Protein AF-A0A3C2BX05-F1 (afdb_monomer_lite)

Foldseek 3Di:
DDFPQVVCCVVPVDDDQVPGDGDDPVLVVVLVVQCVVPVDNVSNPPPPDPPD

pLDDT: mean 88.53, std 8.27, range [55.69, 95.62]

Secondary structure (DSSP, 8-state):
---HHHHHHHHHS---GGG-SS--HHHHHHHHHHHHHH--GGG--SSSS---

Structure (mmCIF, N/CA/C/O backbone):
data_AF-A0A3C2BX05-F1
#
_entry.id   AF-A0A3C2BX05-F1
#
loop_
_atom_site.group_PDB
_atom_site.id
_atom_site.type_symbol
_atom_site.label_atom_id
_atom_site.label_alt_id
_atom_site.label_comp_id
_atom_site.label_asym_id
_atom_site.label_entity_id
_atom_site.label_seq_id
_atom_site.pdbx_PDB_ins_code
_atom_site.Cartn_x
_atom_site.Cartn_y
_atom_site.Cartn_z
_atom_site.occupancy
_atom_site.B_iso_or_equiv
_atom_site.auth_seq_id
_atom_site.auth_comp_id
_atom_site.auth_asym_id
_atom_site.auth_atom_id
_atom_site.pdbx_PDB_model_num
ATOM 1 N N . ALA A 1 1 ? -10.108 -6.551 -5.776 1.00 73.19 1 ALA A N 1
ATOM 2 C CA . ALA A 1 1 ? -8.992 -7.177 -5.029 1.00 73.19 1 ALA A CA 1
ATOM 3 C C . ALA A 1 1 ? -9.383 -7.361 -3.562 1.00 73.19 1 ALA A C 1
ATOM 5 O O . ALA A 1 1 ? -10.390 -6.798 -3.150 1.00 73.19 1 ALA A O 1
ATOM 6 N N . VAL A 1 2 ? -8.629 -8.148 -2.789 1.00 84.25 2 VAL A N 1
ATOM 7 C CA . VAL A 1 2 ? -8.778 -8.222 -1.322 1.00 84.25 2 VAL A CA 1
ATOM 8 C C . VAL A 1 2 ? -7.764 -7.269 -0.688 1.00 84.25 2 VAL A C 1
ATOM 10 O O . VAL A 1 2 ? -6.581 -7.348 -1.030 1.00 84.25 2 VAL A O 1
ATOM 13 N N . GLY A 1 3 ? -8.242 -6.387 0.190 1.00 89.44 3 GLY A N 1
ATOM 14 C CA . GLY A 1 3 ? -7.459 -5.466 1.017 1.00 89.44 3 GLY A CA 1
ATOM 15 C C . GLY A 1 3 ? -8.106 -5.306 2.394 1.00 89.44 3 GLY A C 1
ATOM 16 O O . GLY A 1 3 ? -9.184 -5.863 2.635 1.00 89.44 3 GLY A O 1
ATOM 17 N N . ASP A 1 4 ? -7.439 -4.586 3.291 1.00 92.50 4 ASP A N 1
ATOM 18 C CA . ASP A 1 4 ? -7.868 -4.440 4.686 1.00 92.50 4 ASP A CA 1
ATOM 19 C C . ASP A 1 4 ? -9.198 -3.689 4.800 1.00 92.50 4 ASP A C 1
ATOM 21 O O . ASP A 1 4 ? -10.035 -4.052 5.620 1.00 92.50 4 ASP A O 1
ATOM 25 N N . ASP A 1 5 ? -9.435 -2.726 3.908 1.00 92.38 5 ASP A N 1
ATOM 26 C CA . ASP A 1 5 ? -10.726 -2.062 3.699 1.00 92.38 5 ASP A CA 1
ATOM 27 C C . ASP A 1 5 ? -11.866 -3.073 3.521 1.00 92.38 5 ASP A C 1
ATOM 29 O O . ASP A 1 5 ? -12.875 -3.036 4.218 1.00 92.38 5 ASP A O 1
ATOM 33 N N . ARG A 1 6 ? -11.682 -4.036 2.620 1.00 92.06 6 ARG A N 1
ATOM 34 C CA . ARG A 1 6 ? -12.707 -5.015 2.266 1.00 92.06 6 ARG A CA 1
ATOM 35 C C . ARG A 1 6 ? -12.898 -6.066 3.354 1.00 92.06 6 ARG A C 1
ATOM 37 O O . ARG A 1 6 ? -14.005 -6.577 3.503 1.00 92.06 6 ARG A O 1
ATOM 44 N N . ILE A 1 7 ? -11.838 -6.399 4.089 1.00 91.88 7 ILE A N 1
ATOM 45 C CA . ILE A 1 7 ? -11.905 -7.312 5.238 1.00 91.88 7 ILE A CA 1
ATOM 46 C C . ILE A 1 7 ?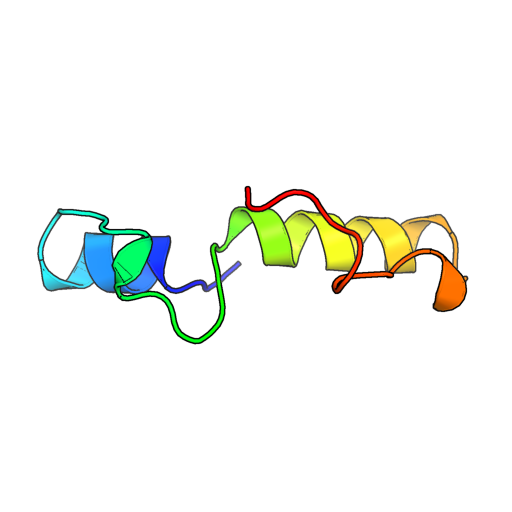 -12.655 -6.646 6.392 1.00 91.88 7 ILE A C 1
ATOM 48 O O . ILE A 1 7 ? -13.552 -7.265 6.959 1.00 91.88 7 ILE A O 1
ATOM 52 N N . GLN A 1 8 ? -12.319 -5.397 6.718 1.00 94.56 8 GLN A N 1
ATOM 53 C CA . GLN A 1 8 ? -12.977 -4.654 7.790 1.00 94.56 8 GLN A CA 1
ATOM 54 C C . GLN A 1 8 ? -14.449 -4.393 7.458 1.00 94.56 8 GLN A C 1
ATOM 56 O O . GLN A 1 8 ? -15.311 -4.741 8.257 1.00 94.56 8 GLN A O 1
ATOM 61 N N . GLU A 1 9 ? -14.762 -3.931 6.246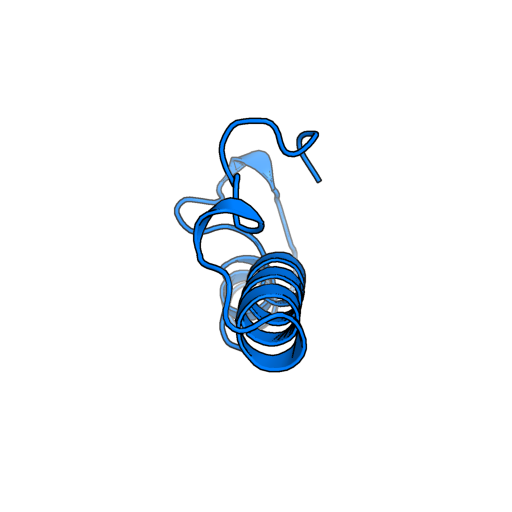 1.00 93.81 9 GLU A N 1
ATOM 62 C CA . GLU A 1 9 ? -16.148 -3.741 5.799 1.00 93.81 9 GLU A CA 1
ATOM 63 C C . GLU A 1 9 ? -16.977 -5.030 5.952 1.00 93.81 9 GLU A C 1
ATOM 65 O O . GLU A 1 9 ? -18.089 -5.006 6.470 1.00 93.81 9 GLU A O 1
ATOM 70 N N . ALA A 1 10 ? -16.420 -6.185 5.571 1.00 94.06 10 ALA A N 1
ATOM 71 C CA . ALA A 1 10 ? -17.114 -7.467 5.688 1.00 94.06 10 ALA A CA 1
ATOM 72 C C . ALA A 1 10 ? -17.248 -7.974 7.138 1.00 94.06 10 ALA A C 1
ATOM 74 O O . ALA A 1 10 ? -18.181 -8.720 7.433 1.00 94.06 10 ALA A O 1
ATOM 75 N N . ALA A 1 11 ? -16.316 -7.617 8.025 1.00 94.31 11 ALA A N 1
ATOM 76 C CA . ALA A 1 11 ? -16.268 -8.110 9.401 1.00 94.31 11 ALA A CA 1
ATOM 77 C C . ALA A 1 11 ? -17.009 -7.209 10.401 1.00 94.31 11 ALA A C 1
ATOM 79 O O . ALA A 1 11 ? -17.635 -7.713 11.332 1.00 94.31 11 ALA A O 1
ATOM 80 N N . THR A 1 12 ? -16.915 -5.890 10.235 1.00 93.12 12 THR A N 1
ATOM 81 C CA . THR A 1 12 ? -17.400 -4.885 11.194 1.00 93.12 12 THR A CA 1
ATOM 82 C C . THR A 1 12 ? -18.348 -3.862 10.569 1.00 93.12 12 THR A C 1
ATOM 84 O O . THR A 1 12 ? -19.029 -3.155 11.309 1.00 93.12 12 THR A O 1
ATOM 87 N N . GLY A 1 13 ? -18.416 -3.774 9.235 1.00 93.88 13 GLY A N 1
ATOM 88 C CA . GLY A 1 13 ? -19.201 -2.757 8.523 1.00 93.88 13 GLY A CA 1
ATOM 89 C C . GLY A 1 13 ? -18.614 -1.345 8.606 1.00 93.88 13 GLY A C 1
ATOM 90 O O . GLY A 1 13 ? -19.323 -0.375 8.347 1.00 93.88 13 GLY A O 1
ATOM 91 N N . GLN A 1 14 ? -17.356 -1.209 9.033 1.00 93.44 14 GLN A N 1
ATOM 92 C CA . GLN A 1 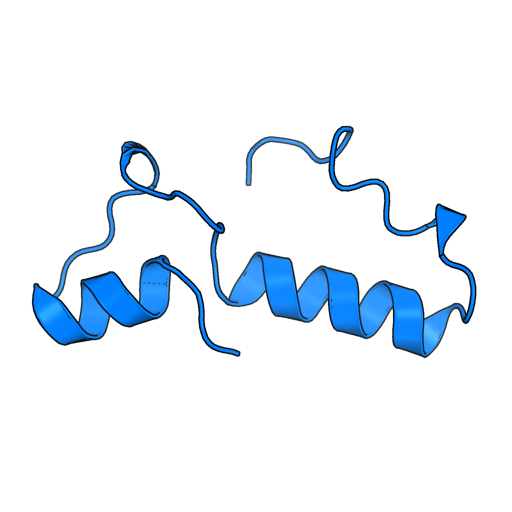14 ? -16.647 0.068 9.106 1.00 93.44 14 GLN A CA 1
ATOM 93 C C . GLN A 1 14 ? -15.195 -0.104 8.669 1.00 93.44 14 GLN A C 1
ATOM 95 O O . GLN A 1 14 ? -14.600 -1.152 8.904 1.00 93.44 14 GLN A O 1
ATOM 100 N N . VAL A 1 15 ? -14.609 0.952 8.104 1.00 93.44 15 VAL A N 1
ATOM 101 C CA . VAL A 1 15 ? -13.215 0.977 7.645 1.00 93.44 15 VAL A CA 1
ATOM 102 C C . VAL A 1 15 ? -12.423 2.033 8.419 1.00 93.44 15 VAL A C 1
ATOM 104 O O . VAL A 1 15 ? -12.821 3.194 8.469 1.00 93.44 15 VAL A O 1
ATOM 107 N N . SER A 1 16 ? -11.292 1.630 9.003 1.00 93.12 16 SER A N 1
ATOM 108 C CA . SER A 1 16 ? -10.326 2.477 9.715 1.00 93.12 16 SER A CA 1
ATOM 109 C C . SER A 1 16 ? -8.921 2.250 9.137 1.00 93.12 16 SER A C 1
ATOM 111 O O . SER A 1 16 ? -8.333 1.179 9.353 1.00 93.12 16 SER A O 1
ATOM 113 N N . PRO A 1 17 ? -8.382 3.230 8.386 1.00 89.00 17 PRO A N 1
ATOM 114 C CA . PRO A 1 17 ? -7.051 3.153 7.784 1.00 89.00 17 PRO A CA 1
ATOM 115 C C . PRO A 1 17 ? -5.903 2.989 8.777 1.00 89.00 17 PRO A C 1
ATOM 117 O O . PRO A 1 17 ? -4.881 2.384 8.467 1.00 89.00 17 PRO A O 1
ATOM 120 N N . GLU A 1 18 ? -6.080 3.480 9.998 1.00 88.31 18 GLU A N 1
ATOM 121 C CA . GLU A 1 18 ? -5.088 3.443 11.074 1.00 88.31 18 GLU A CA 1
ATOM 122 C C . GLU A 1 18 ? -4.788 2.010 11.538 1.00 88.31 18 GLU A C 1
ATOM 124 O O . GLU A 1 18 ? -3.736 1.750 12.119 1.00 88.31 18 GLU A O 1
ATOM 129 N N . ALA A 1 19 ? -5.708 1.078 11.275 1.00 89.00 19 ALA A N 1
ATOM 130 C CA . ALA A 1 19 ? -5.582 -0.338 11.602 1.00 89.00 19 ALA A CA 1
ATOM 131 C C . ALA A 1 19 ? -5.113 -1.201 10.414 1.00 89.00 19 ALA A C 1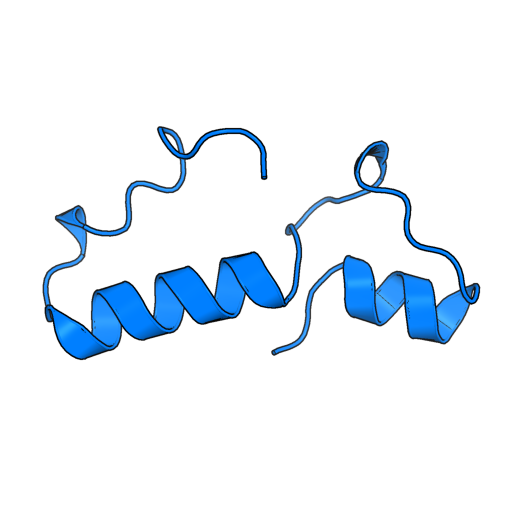
ATOM 133 O O . ALA A 1 19 ? -5.109 -2.431 10.514 1.00 89.00 19 ALA A O 1
ATOM 134 N N . TRP A 1 20 ? -4.759 -0.598 9.275 1.00 91.56 20 TRP A N 1
ATOM 135 C CA . TRP A 1 20 ? -4.295 -1.345 8.107 1.00 91.56 20 TRP A CA 1
ATOM 136 C C . TRP A 1 20 ? -2.879 -1.894 8.309 1.00 91.56 20 TRP A C 1
ATOM 138 O O . TRP A 1 20 ? -1.986 -1.243 8.843 1.00 91.56 20 TRP A O 1
ATOM 148 N N . THR A 1 21 ? -2.676 -3.118 7.839 1.00 88.69 21 THR A N 1
ATOM 149 C CA . THR A 1 21 ? -1.404 -3.855 7.850 1.00 88.69 21 THR A CA 1
ATOM 150 C C . THR A 1 21 ? -0.905 -4.163 6.436 1.00 88.69 21 THR A C 1
ATOM 152 O O . THR A 1 21 ? 0.296 -4.306 6.224 1.00 88.69 21 THR A O 1
ATOM 155 N N . HIS A 1 22 ? -1.808 -4.228 5.454 1.00 86.94 22 HIS A N 1
ATOM 156 C CA . HIS A 1 22 ? -1.538 -4.560 4.054 1.00 86.94 22 HIS A CA 1
ATOM 157 C C . HIS A 1 22 ? -2.114 -3.537 3.060 1.00 86.94 22 HIS A C 1
ATOM 159 O O . HIS A 1 22 ? -1.895 -3.688 1.853 1.00 86.94 22 HIS A O 1
ATOM 165 N N . GLY A 1 23 ? -2.841 -2.526 3.547 1.00 88.62 23 GLY A N 1
ATOM 166 C CA . GLY A 1 23 ? -3.417 -1.450 2.741 1.00 88.62 23 GLY A CA 1
ATOM 167 C C . GLY A 1 23 ? -4.765 -1.797 2.105 1.00 88.62 23 GLY A C 1
ATOM 168 O O . GLY A 1 23 ? -5.337 -2.871 2.321 1.00 88.62 23 GLY A O 1
ATOM 169 N N . SER A 1 24 ? -5.291 -0.869 1.307 1.00 92.69 24 SER A N 1
ATOM 170 C CA . SER A 1 24 ? -6.615 -0.995 0.696 1.00 92.69 24 SER A CA 1
ATOM 171 C C . SER A 1 24 ? -6.620 -1.882 -0.553 1.00 92.69 24 SER A C 1
ATOM 173 O O . SER A 1 24 ? -5.615 -2.102 -1.244 1.00 92.69 24 SER A O 1
ATOM 175 N N . SER A 1 25 ? -7.801 -2.389 -0.890 1.00 92.75 25 SER A N 1
ATOM 176 C CA . SER A 1 25 ? -8.034 -3.150 -2.109 1.00 92.75 25 SER A CA 1
ATOM 177 C C . SER A 1 25 ? -7.814 -2.304 -3.366 1.00 92.75 25 SER A C 1
ATOM 179 O O . SER A 1 25 ? -7.437 -2.845 -4.410 1.00 92.75 25 SER A O 1
ATOM 181 N N . GLU A 1 26 ? -8.021 -0.989 -3.284 1.00 91.50 26 GLU A N 1
ATOM 182 C CA . GLU A 1 26 ? -7.747 -0.032 -4.357 1.00 91.50 26 GLU A CA 1
ATOM 183 C C . GLU A 1 26 ? -6.244 0.127 -4.599 1.00 91.50 26 GLU A C 1
ATOM 185 O O . GLU A 1 26 ? -5.794 -0.018 -5.737 1.00 91.50 26 GLU A O 1
ATOM 190 N N . GLN A 1 27 ? -5.453 0.328 -3.540 1.00 90.88 27 GLN A N 1
ATOM 191 C CA . GLN A 1 27 ? -3.993 0.426 -3.635 1.00 90.88 27 GLN A CA 1
ATOM 192 C C . GLN A 1 27 ? -3.413 -0.805 -4.346 1.00 90.88 27 GLN A C 1
ATOM 194 O O . GLN A 1 27 ? -2.616 -0.686 -5.276 1.00 90.88 27 GLN A O 1
ATOM 199 N N . ARG A 1 28 ? -3.884 -2.004 -3.987 1.00 91.56 28 ARG A N 1
ATOM 200 C CA . ARG A 1 28 ? -3.469 -3.258 -4.638 1.00 91.56 28 ARG A CA 1
ATOM 201 C C . ARG A 1 28 ? -3.833 -3.322 -6.119 1.00 91.56 28 ARG A C 1
ATOM 203 O O . ARG A 1 28 ? -3.027 -3.791 -6.919 1.00 91.56 28 ARG A O 1
ATOM 210 N N . GLN A 1 29 ? -5.028 -2.865 -6.489 1.00 92.44 29 GLN A N 1
ATOM 211 C CA . GLN A 1 29 ? -5.443 -2.815 -7.895 1.00 92.44 29 GLN A CA 1
ATOM 212 C C . GLN A 1 29 ? -4.569 -1.853 -8.689 1.00 92.44 29 GLN A C 1
ATOM 214 O O . GLN A 1 29 ? -4.085 -2.227 -9.754 1.00 92.44 29 GLN A O 1
ATOM 219 N N . LYS A 1 30 ? -4.313 -0.658 -8.151 1.00 91.75 30 LYS A N 1
ATOM 220 C 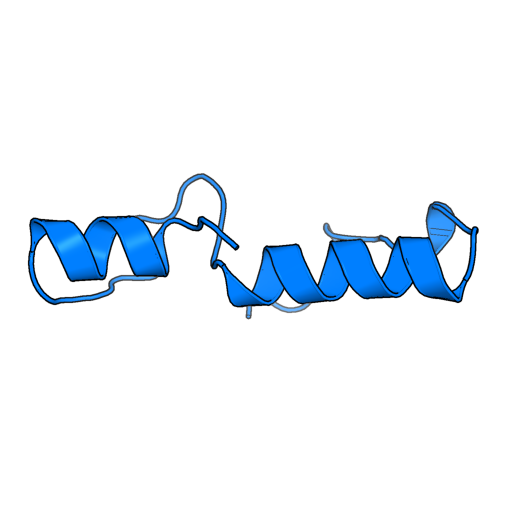CA . LYS A 1 30 ? -3.445 0.339 -8.778 1.00 91.75 30 LYS A CA 1
ATOM 221 C C . LYS A 1 30 ? -2.075 -0.250 -9.107 1.00 91.75 30 LYS A C 1
ATOM 223 O O . LYS A 1 30 ? -1.678 -0.219 -10.264 1.00 91.75 30 LYS A O 1
ATOM 228 N N . TRP A 1 31 ? -1.388 -0.843 -8.131 1.00 91.25 31 TRP A N 1
ATOM 229 C CA . TRP A 1 31 ? -0.041 -1.386 -8.353 1.00 91.25 31 TRP A CA 1
ATOM 230 C C . TRP A 1 31 ? -0.017 -2.578 -9.302 1.00 91.25 31 TRP A C 1
ATOM 232 O O . TRP A 1 31 ? 0.892 -2.688 -10.125 1.00 91.25 31 TRP A O 1
ATOM 242 N N . PHE A 1 32 ? -1.039 -3.434 -9.236 1.00 91.38 32 PHE A N 1
ATOM 243 C CA . PHE A 1 32 ? -1.197 -4.511 -10.204 1.00 91.38 32 PHE A CA 1
ATOM 244 C C . PHE A 1 32 ? -1.325 -3.964 -11.630 1.00 91.38 32 PHE A C 1
ATOM 246 O O . PHE A 1 32 ? -0.605 -4.408 -12.522 1.00 91.38 32 PHE A O 1
ATOM 253 N N . TYR A 1 33 ? -2.200 -2.978 -11.846 1.00 93.12 33 TYR A N 1
ATOM 254 C CA . TYR A 1 33 ? -2.392 -2.382 -13.166 1.00 93.12 33 TYR A CA 1
ATOM 255 C C . TYR A 1 33 ? -1.163 -1.620 -13.651 1.00 93.12 33 TYR A C 1
ATOM 257 O O . TYR A 1 33 ? -0.816 -1.772 -14.817 1.00 93.12 33 TYR A O 1
ATOM 265 N N . THR A 1 34 ? -0.475 -0.871 -12.783 1.00 92.62 34 THR A N 1
ATOM 266 C CA . THR A 1 34 ? 0.772 -0.180 -13.137 1.00 92.62 34 THR A CA 1
ATOM 267 C C . THR A 1 34 ? 1.790 -1.167 -13.696 1.00 92.62 34 THR A C 1
ATOM 269 O O . THR A 1 34 ? 2.211 -1.016 -14.838 1.00 92.62 34 THR A O 1
ATOM 272 N N . GLY A 1 35 ? 2.124 -2.222 -12.946 1.00 93.00 35 GLY A N 1
ATOM 273 C CA . GLY A 1 35 ? 3.090 -3.221 -13.408 1.00 93.00 35 GLY A CA 1
ATOM 274 C C . GLY A 1 35 ? 2.620 -3.972 -14.656 1.00 93.00 35 GLY A C 1
ATOM 275 O O . GLY A 1 35 ? 3.414 -4.227 -15.557 1.00 93.00 35 GLY A O 1
ATOM 276 N N . TYR A 1 36 ? 1.323 -4.286 -14.746 1.00 94.62 36 TYR A N 1
ATOM 277 C CA . TYR A 1 36 ? 0.747 -4.955 -15.914 1.00 94.62 36 TYR A CA 1
ATOM 278 C C . TYR A 1 36 ? 0.819 -4.101 -17.189 1.00 94.62 36 TYR A C 1
ATOM 280 O O . TYR A 1 36 ? 1.097 -4.626 -18.263 1.00 94.62 36 TYR A O 1
ATOM 288 N N . GLN A 1 37 ? 0.570 -2.794 -17.083 1.00 95.62 37 GLN A N 1
ATOM 289 C CA . GLN A 1 37 ? 0.554 -1.879 -18.225 1.00 95.62 37 GLN A CA 1
ATOM 290 C C . GLN A 1 37 ? 1.955 -1.477 -18.681 1.00 95.62 37 GLN A C 1
ATOM 292 O O . GLN A 1 37 ? 2.181 -1.330 -19.880 1.00 95.62 37 GLN A O 1
ATOM 297 N N . THR A 1 38 ? 2.885 -1.272 -17.748 1.00 94.81 38 THR A N 1
ATOM 298 C CA . THR A 1 38 ? 4.236 -0.793 -18.074 1.00 94.81 38 THR A CA 1
ATOM 299 C C . THR A 1 38 ? 5.208 -1.934 -18.349 1.00 94.81 38 THR A C 1
ATOM 301 O O . THR A 1 38 ? 6.172 -1.743 -19.086 1.00 94.81 38 THR A O 1
ATOM 304 N N . GLY A 1 39 ? 4.996 -3.106 -17.738 1.00 94.06 39 GLY A N 1
ATOM 305 C CA . GLY A 1 39 ? 5.988 -4.182 -17.697 1.00 94.06 39 GLY A CA 1
ATOM 306 C C . GLY A 1 39 ? 7.262 -3.820 -16.919 1.00 94.06 39 GLY A C 1
ATOM 307 O O . GLY A 1 39 ? 8.212 -4.599 -16.917 1.00 94.06 39 GLY A O 1
ATOM 308 N N . ASP A 1 40 ? 7.294 -2.656 -16.263 1.00 91.25 40 ASP A N 1
ATOM 309 C CA . ASP A 1 40 ? 8.447 -2.115 -15.544 1.00 91.25 40 ASP A CA 1
ATOM 310 C C . ASP A 1 40 ? 8.149 -2.052 -14.044 1.00 91.25 40 ASP A C 1
ATOM 312 O O . ASP A 1 40 ? 7.329 -1.255 -13.580 1.00 91.25 40 ASP A O 1
ATOM 316 N N . ILE A 1 41 ? 8.852 -2.888 -13.277 1.00 87.06 41 ILE A N 1
ATOM 317 C CA . ILE A 1 41 ? 8.712 -2.973 -11.819 1.00 87.06 41 ILE A CA 1
ATOM 318 C C . ILE A 1 41 ? 9.174 -1.699 -11.104 1.00 87.06 41 ILE A C 1
ATOM 320 O O . ILE A 1 41 ? 8.697 -1.413 -10.008 1.00 87.06 41 ILE A O 1
ATOM 324 N N . ASN A 1 42 ? 10.049 -0.899 -11.723 1.00 90.12 42 ASN A N 1
ATOM 325 C CA . ASN A 1 42 ? 10.538 0.343 -11.122 1.00 90.12 42 ASN A CA 1
ATOM 326 C C . ASN A 1 42 ? 9.445 1.422 -11.043 1.00 90.12 42 ASN A C 1
ATOM 328 O O . ASN A 1 42 ? 9.597 2.391 -10.307 1.00 90.12 42 ASN A O 1
ATOM 332 N N . GLN A 1 43 ? 8.326 1.244 -11.756 1.00 87.69 43 GLN A N 1
ATOM 333 C CA . GLN A 1 43 ? 7.148 2.114 -11.658 1.00 87.69 43 GLN A CA 1
ATOM 334 C C . GLN A 1 43 ? 6.276 1.803 -10.427 1.00 87.69 43 GLN A C 1
ATOM 336 O O . GLN A 1 43 ? 5.354 2.558 -10.117 1.00 87.69 43 GLN A O 1
ATOM 341 N N . CYS A 1 44 ? 6.545 0.703 -9.718 1.00 88.75 44 CYS A N 1
ATOM 342 C CA . CYS A 1 44 ? 5.813 0.275 -8.526 1.00 88.75 44 CYS A CA 1
ATOM 343 C C . CYS A 1 44 ? 6.490 0.749 -7.229 1.00 88.75 44 CYS A C 1
ATOM 345 O O . CYS A 1 44 ? 6.662 -0.037 -6.297 1.00 88.75 44 CYS A O 1
ATOM 34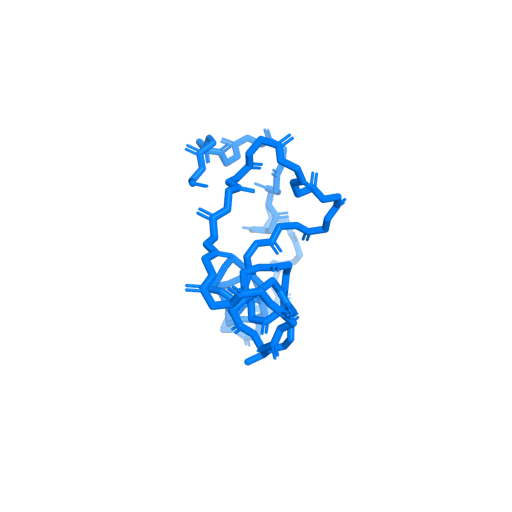7 N N . ASP A 1 45 ? 6.889 2.020 -7.156 1.00 86.62 45 ASP A N 1
ATOM 348 C CA . ASP A 1 45 ? 7.450 2.589 -5.928 1.00 86.62 45 ASP A CA 1
ATOM 349 C C . ASP A 1 45 ? 6.347 2.838 -4.886 1.00 86.62 45 ASP A C 1
ATOM 351 O O . ASP A 1 45 ? 5.747 3.912 -4.793 1.00 86.62 45 ASP A O 1
ATOM 355 N N . THR A 1 46 ? 6.064 1.802 -4.098 1.00 82.69 46 THR A N 1
ATOM 356 C CA . THR A 1 46 ? 5.048 1.837 -3.044 1.00 82.69 46 THR A CA 1
ATOM 357 C C . THR A 1 46 ? 5.481 2.628 -1.809 1.00 82.69 46 THR A C 1
ATOM 359 O O . THR A 1 46 ? 4.633 2.916 -0.972 1.00 82.69 46 THR A O 1
ATOM 362 N N . PHE A 1 47 ? 6.768 2.965 -1.666 1.00 83.12 47 PHE A N 1
ATOM 363 C CA . PHE A 1 47 ? 7.299 3.684 -0.499 1.00 83.12 47 PHE A CA 1
ATOM 364 C C . PHE A 1 47 ? 7.192 5.199 -0.661 1.00 83.12 47 PHE A C 1
ATOM 366 O O . PHE A 1 47 ? 6.953 5.905 0.316 1.00 83.12 47 PHE A O 1
ATOM 373 N N . SER A 1 48 ? 7.337 5.687 -1.893 1.00 83.94 48 SER A N 1
ATOM 374 C CA . SER A 1 48 ? 7.172 7.107 -2.232 1.00 83.94 48 SER A CA 1
ATOM 375 C C . SER A 1 48 ? 5.722 7.494 -2.518 1.00 83.94 48 SER A C 1
ATOM 377 O O . SER A 1 48 ? 5.423 8.663 -2.775 1.00 83.94 48 SER A O 1
ATOM 379 N N . ALA A 1 49 ? 4.806 6.525 -2.509 1.00 74.06 49 ALA A N 1
ATOM 380 C CA . ALA A 1 49 ? 3.391 6.795 -2.669 1.00 74.06 49 ALA A CA 1
ATOM 381 C C . ALA A 1 49 ? 2.904 7.667 -1.500 1.00 74.06 49 ALA A C 1
ATOM 383 O O . ALA A 1 49 ? 3.180 7.331 -0.346 1.00 74.06 49 ALA A O 1
ATOM 384 N N . PRO A 1 50 ? 2.169 8.767 -1.762 1.00 67.06 50 PRO A N 1
ATOM 385 C CA . PRO A 1 50 ? 1.483 9.481 -0.696 1.00 67.06 50 PRO A CA 1
ATOM 386 C C . PRO A 1 50 ? 0.661 8.474 0.102 1.00 67.06 50 PRO A C 1
ATOM 388 O O . PRO A 1 50 ? 0.091 7.558 -0.494 1.00 67.06 50 PRO A O 1
ATOM 391 N N . SER A 1 51 ? 0.603 8.633 1.423 1.00 59.84 51 SER A N 1
ATOM 392 C CA . SER A 1 51 ? -0.351 7.894 2.247 1.00 59.84 51 SER A CA 1
ATOM 393 C C . SER A 1 51 ? -1.755 8.135 1.673 1.00 59.84 51 SER A C 1
ATOM 395 O O . SER A 1 51 ? -2.274 9.245 1.793 1.00 59.84 51 SER A O 1
ATOM 397 N N . LEU A 1 52 ? -2.274 7.133 0.955 1.00 55.69 52 LEU A N 1
ATOM 398 C CA . LEU A 1 52 ? -3.589 7.100 0.309 1.00 55.69 52 LEU A CA 1
ATOM 399 C C . LEU A 1 52 ? -4.640 6.677 1.327 1.00 55.69 52 LEU A C 1
ATOM 401 O O . LEU A 1 52 ? -4.436 5.582 1.904 1.00 55.69 52 LEU A O 1
#

Radius of gyration: 12.43 Å; chains: 1; bounding box: 30×18×30 Å

Sequence (52 aa):
AVGDDRIQEAATGQVSPEAWTHGSSEQRQKWFYTGYQTGDINQCDTFSAPSL